Protein AF-A0A9X6XUX0-F1 (afdb_monomer)

Organism: Bacillus cereus (NCBI:txid1396)

Structure (mmCIF, N/CA/C/O backbone):
data_AF-A0A9X6XUX0-F1
#
_entry.id   AF-A0A9X6XUX0-F1
#
loop_
_atom_site.group_PDB
_atom_site.id
_atom_site.type_symbol
_atom_site.label_atom_id
_atom_site.label_alt_id
_atom_site.label_comp_id
_atom_site.label_asym_id
_atom_site.label_entity_id
_atom_site.label_seq_id
_atom_site.pdbx_PDB_ins_code
_atom_site.Cartn_x
_atom_site.Cartn_y
_atom_site.Cartn_z
_atom_site.occupancy
_atom_site.B_iso_or_equiv
_atom_site.auth_seq_id
_atom_site.auth_comp_id
_atom_site.auth_asym_id
_atom_site.auth_atom_id
_atom_site.pdbx_PDB_model_num
ATOM 1 N N . MET A 1 1 ? 3.917 26.702 -9.326 1.00 67.62 1 MET A N 1
ATOM 2 C CA . MET A 1 1 ? 4.196 25.678 -10.354 1.00 67.62 1 MET A CA 1
ATOM 3 C C . MET A 1 1 ? 3.930 24.338 -9.700 1.00 67.62 1 MET A C 1
ATOM 5 O O . MET A 1 1 ? 4.648 23.996 -8.769 1.00 67.62 1 MET A O 1
ATOM 9 N N . THR A 1 2 ? 2.846 23.658 -10.062 1.00 61.88 2 THR A N 1
ATOM 10 C CA . THR A 1 2 ? 2.479 22.408 -9.389 1.00 61.88 2 THR A CA 1
ATOM 11 C C . THR A 1 2 ? 3.188 21.244 -10.058 1.00 61.88 2 THR A C 1
ATOM 13 O O . THR A 1 2 ? 3.095 21.088 -11.272 1.00 61.88 2 THR A O 1
ATOM 16 N N . LYS A 1 3 ? 3.933 20.463 -9.273 1.00 84.38 3 LYS A N 1
ATOM 17 C CA . LYS A 1 3 ? 4.517 19.198 -9.712 1.00 84.38 3 LYS A CA 1
ATOM 18 C C . LYS A 1 3 ? 3.614 18.087 -9.208 1.00 84.38 3 LYS A C 1
ATOM 20 O O . LYS A 1 3 ? 3.495 17.905 -8.000 1.00 84.38 3 LYS A O 1
ATOM 25 N N . TYR A 1 4 ? 2.978 17.390 -10.133 1.00 84.31 4 TYR A N 1
ATOM 26 C CA . TYR A 1 4 ? 2.303 16.136 -9.846 1.00 84.31 4 TYR A CA 1
ATOM 27 C C . TYR A 1 4 ? 3.155 14.996 -10.385 1.00 84.31 4 TYR A C 1
ATOM 29 O O . TYR A 1 4 ? 3.942 15.182 -11.315 1.00 84.31 4 TYR A O 1
ATOM 37 N N . PHE A 1 5 ? 2.988 13.834 -9.776 1.00 84.38 5 PHE A N 1
ATOM 38 C CA . PHE A 1 5 ? 3.486 12.574 -10.285 1.00 84.38 5 PHE A CA 1
ATOM 39 C C . PHE A 1 5 ? 2.283 11.650 -10.428 1.00 84.38 5 PHE A C 1
ATOM 41 O O . PHE A 1 5 ? 1.471 11.552 -9.505 1.00 84.38 5 PHE A O 1
ATOM 48 N N . GLU A 1 6 ? 2.154 11.023 -11.588 1.00 90.44 6 GLU A N 1
ATOM 49 C CA . GLU A 1 6 ? 1.137 10.007 -11.827 1.00 90.44 6 GLU A CA 1
ATOM 50 C C . GLU A 1 6 ? 1.720 8.661 -11.419 1.00 90.44 6 GLU A C 1
ATOM 52 O O . GLU A 1 6 ? 2.809 8.303 -11.852 1.00 90.44 6 GLU A O 1
ATOM 57 N N . LEU A 1 7 ? 1.023 7.952 -10.531 1.00 90.69 7 LEU A N 1
ATOM 58 C CA . LEU A 1 7 ? 1.460 6.637 -10.087 1.00 90.69 7 LEU A CA 1
ATOM 59 C C . LEU A 1 7 ? 1.183 5.609 -11.183 1.00 90.69 7 LEU A C 1
ATOM 61 O O . LEU A 1 7 ? 0.025 5.302 -11.472 1.00 90.69 7 LEU A O 1
ATOM 65 N N . GLU A 1 8 ? 2.243 5.037 -11.733 1.00 94.12 8 GLU A N 1
ATOM 66 C CA . GLU A 1 8 ? 2.194 4.127 -12.863 1.00 94.12 8 GLU A CA 1
ATOM 67 C C . GLU A 1 8 ? 2.363 2.662 -12.452 1.00 94.12 8 GLU A C 1
ATOM 69 O O . GLU A 1 8 ? 2.843 2.286 -11.375 1.00 94.12 8 GLU A O 1
ATOM 74 N N . LYS A 1 9 ? 1.959 1.768 -13.355 1.00 96.00 9 LYS A 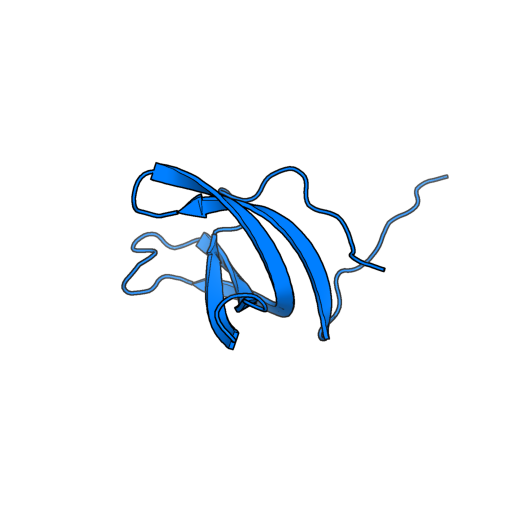N 1
ATOM 75 C CA . LYS A 1 9 ? 2.210 0.336 -13.183 1.00 96.00 9 LYS A CA 1
ATOM 76 C C . LYS A 1 9 ? 3.720 0.077 -13.183 1.00 96.00 9 LYS A C 1
ATOM 78 O O . LYS A 1 9 ? 4.410 0.423 -14.134 1.00 96.00 9 LYS A O 1
ATOM 83 N N . ASN A 1 10 ? 4.178 -0.704 -12.205 1.00 96.12 10 ASN A N 1
ATOM 84 C CA . ASN A 1 10 ? 5.585 -1.002 -11.912 1.00 96.12 10 ASN A CA 1
ATOM 85 C C . ASN A 1 10 ? 6.371 0.112 -11.211 1.00 96.12 10 ASN A C 1
ATOM 87 O O . ASN A 1 10 ? 7.561 -0.094 -10.978 1.00 96.12 10 ASN A O 1
ATOM 91 N N . ASP A 1 11 ? 5.740 1.207 -10.794 1.00 96.75 11 ASP A N 1
ATOM 92 C CA . ASP A 1 11 ? 6.393 2.089 -9.833 1.00 96.75 11 ASP A CA 1
ATOM 93 C C . ASP A 1 11 ? 6.598 1.361 -8.509 1.00 96.75 11 ASP A C 1
ATOM 95 O O . ASP A 1 11 ? 5.768 0.549 -8.080 1.00 96.75 11 ASP A O 1
ATOM 99 N N . VAL A 1 12 ? 7.719 1.647 -7.858 1.00 97.81 12 VAL A N 1
ATOM 100 C CA . VAL A 1 12 ? 7.982 1.175 -6.504 1.00 97.81 12 VAL A CA 1
ATOM 101 C C . VAL A 1 12 ? 7.659 2.309 -5.551 1.00 97.81 12 VAL A C 1
ATOM 103 O O . VAL A 1 12 ? 8.168 3.417 -5.697 1.00 97.81 12 VAL A O 1
ATOM 106 N N . ILE A 1 13 ? 6.822 2.029 -4.560 1.00 97.62 13 ILE A N 1
ATOM 107 C CA . ILE A 1 13 ? 6.479 2.993 -3.518 1.00 97.62 13 ILE A CA 1
ATOM 108 C C . ILE A 1 13 ? 6.773 2.435 -2.137 1.00 97.62 13 ILE A C 1
ATOM 110 O O . ILE A 1 13 ? 6.721 1.225 -1.906 1.00 97.62 13 ILE A O 1
ATOM 114 N N . GLU A 1 14 ? 7.039 3.345 -1.214 1.00 97.56 14 GLU A N 1
ATOM 115 C CA . GLU A 1 14 ? 7.123 3.081 0.213 1.00 97.56 14 GLU A CA 1
ATOM 116 C C . GLU A 1 14 ? 6.031 3.858 0.946 1.00 97.56 14 GLU A C 1
ATOM 118 O O . GLU A 1 14 ? 5.722 4.993 0.584 1.00 97.56 14 GLU A O 1
ATOM 123 N N . PHE A 1 15 ? 5.436 3.247 1.966 1.00 97.31 15 PHE A N 1
ATOM 124 C CA . PHE A 1 15 ? 4.358 3.854 2.746 1.00 97.31 15 PHE A CA 1
ATOM 125 C C . PHE A 1 15 ? 4.252 3.224 4.135 1.00 97.31 15 PHE A C 1
ATOM 127 O O . PHE A 1 15 ? 4.640 2.071 4.340 1.00 97.31 15 PHE A O 1
ATOM 134 N N . ASP A 1 16 ? 3.708 3.977 5.083 1.00 97.44 16 ASP A N 1
ATOM 135 C CA . ASP A 1 16 ? 3.241 3.443 6.357 1.00 97.44 16 ASP A CA 1
ATOM 136 C C . ASP A 1 16 ? 1.838 2.851 6.164 1.00 97.44 16 ASP A C 1
ATOM 138 O O . ASP A 1 16 ? 1.024 3.382 5.406 1.00 97.44 16 ASP A O 1
ATOM 142 N N . TYR A 1 17 ? 1.555 1.729 6.823 1.00 95.62 17 TYR A N 1
ATOM 143 C CA . TYR A 1 17 ? 0.293 1.012 6.669 1.00 95.62 17 TYR A CA 1
ATOM 144 C C . TYR A 1 17 ? -0.187 0.416 7.986 1.00 95.62 17 TYR A C 1
ATOM 146 O O . TYR A 1 17 ? 0.597 -0.201 8.717 1.00 95.62 17 TYR A O 1
ATOM 154 N N . ILE A 1 18 ? -1.487 0.543 8.252 1.00 91.06 18 ILE A N 1
ATOM 155 C CA . ILE A 1 18 ? -2.160 -0.151 9.354 1.00 91.06 18 ILE A CA 1
ATOM 156 C C . ILE A 1 18 ? -2.835 -1.399 8.793 1.00 91.06 18 ILE A C 1
ATOM 158 O O . ILE A 1 18 ? -3.724 -1.321 7.948 1.00 91.06 18 ILE A O 1
ATOM 162 N N . ASN A 1 19 ? -2.403 -2.580 9.234 1.00 84.75 19 ASN A N 1
ATOM 163 C CA . ASN A 1 19 ? -3.038 -3.820 8.793 1.00 84.75 19 ASN A CA 1
ATOM 164 C C . ASN A 1 19 ? -4.388 -4.055 9.501 1.00 84.75 19 ASN A C 1
ATOM 166 O O . ASN A 1 19 ? -4.736 -3.387 10.472 1.00 84.75 19 ASN A O 1
ATOM 170 N N . TRP A 1 20 ? -5.133 -5.070 9.055 1.00 80.50 20 TRP 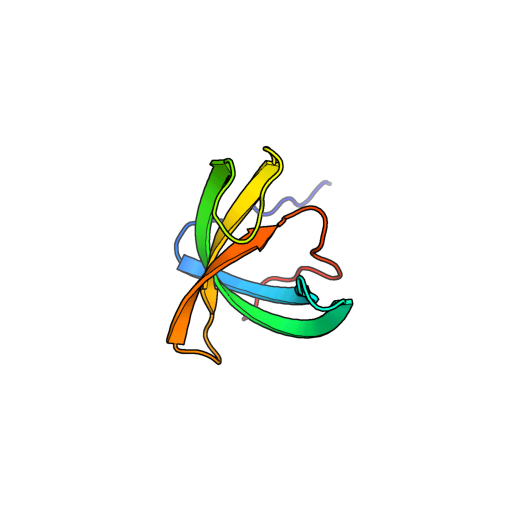A N 1
ATOM 171 C CA . TRP A 1 20 ? -6.425 -5.440 9.650 1.00 80.50 20 TRP A CA 1
ATOM 172 C C . TRP A 1 20 ? -6.341 -5.866 11.130 1.00 80.50 20 TRP A C 1
ATOM 174 O O . TRP A 1 20 ? -7.363 -5.921 11.806 1.00 80.50 20 TRP A O 1
ATOM 184 N N . LYS A 1 21 ? -5.138 -6.160 11.646 1.00 85.94 21 LYS A N 1
ATOM 185 C CA . LYS A 1 21 ? -4.881 -6.446 13.067 1.00 85.94 21 LYS A CA 1
ATOM 186 C C . LYS A 1 21 ? -4.581 -5.182 13.887 1.00 85.94 21 LYS A C 1
ATOM 188 O O . LYS A 1 21 ? -4.335 -5.291 15.083 1.00 85.94 21 LYS A O 1
ATOM 193 N N . GLY A 1 22 ? -4.574 -4.001 13.265 1.00 86.31 22 GLY A N 1
ATOM 194 C CA . GLY A 1 22 ? -4.228 -2.728 13.902 1.00 86.31 22 GLY A CA 1
ATOM 195 C C . GLY A 1 22 ? -2.722 -2.478 14.040 1.00 86.31 22 GLY A C 1
ATOM 196 O O . GLY A 1 22 ? -2.318 -1.504 14.673 1.00 86.31 22 GLY A O 1
ATOM 197 N N . GLU A 1 23 ? -1.873 -3.329 13.461 1.00 89.44 23 GLU A N 1
ATOM 198 C CA . GLU A 1 23 ? -0.420 -3.173 13.542 1.00 89.44 23 G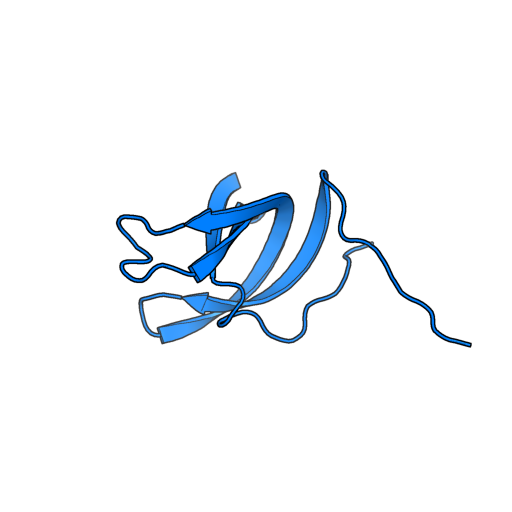LU A CA 1
ATOM 199 C C . GLU A 1 23 ? 0.064 -2.191 12.474 1.00 89.44 23 GLU A C 1
ATOM 201 O O . GLU A 1 23 ? -0.212 -2.358 11.281 1.00 89.44 23 GLU A O 1
ATOM 206 N N . LYS A 1 24 ? 0.830 -1.188 12.911 1.00 91.69 24 LYS A N 1
ATOM 207 C CA . LYS A 1 24 ? 1.503 -0.237 12.025 1.00 91.69 24 LYS A CA 1
ATOM 208 C C . LYS A 1 24 ? 2.815 -0.821 11.519 1.00 91.69 24 LYS A C 1
ATOM 210 O O . LYS A 1 24 ? 3.586 -1.386 12.292 1.00 91.69 24 LYS A O 1
ATOM 215 N N . GLY A 1 25 ? 3.115 -0.622 10.244 1.00 93.44 25 GLY A N 1
ATOM 216 C CA . GLY A 1 25 ? 4.438 -0.915 9.710 1.00 93.44 25 GLY A CA 1
ATOM 217 C C . GLY A 1 25 ? 4.699 -0.230 8.380 1.00 93.44 25 GLY A C 1
ATOM 218 O O . GLY A 1 25 ? 3.771 0.192 7.698 1.00 93.44 25 GLY A O 1
ATOM 219 N N . LYS A 1 26 ? 5.977 -0.160 8.011 1.00 95.94 26 LYS A N 1
ATOM 220 C CA . LYS A 1 26 ? 6.404 0.296 6.688 1.00 95.94 26 LYS A CA 1
ATOM 221 C C . LYS A 1 26 ? 6.205 -0.811 5.665 1.00 95.94 26 LYS A C 1
ATOM 223 O O . LYS A 1 26 ? 6.310 -1.992 5.999 1.00 95.94 26 LYS A O 1
ATOM 228 N N . ARG A 1 27 ? 5.885 -0.435 4.436 1.00 96.44 27 ARG A N 1
ATOM 229 C CA . ARG A 1 27 ? 5.773 -1.335 3.291 1.00 96.44 27 ARG A CA 1
ATOM 230 C C . ARG A 1 27 ? 6.538 -0.760 2.122 1.00 96.44 27 ARG A C 1
ATOM 232 O O . ARG A 1 27 ? 6.542 0.451 1.929 1.00 96.44 27 ARG A O 1
ATOM 239 N N . LYS A 1 28 ? 7.125 -1.656 1.334 1.00 97.69 28 LYS A N 1
ATOM 240 C CA . LYS A 1 28 ? 7.665 -1.378 0.007 1.00 97.69 28 LYS A CA 1
ATOM 241 C C . LYS A 1 28 ? 6.916 -2.243 -0.995 1.00 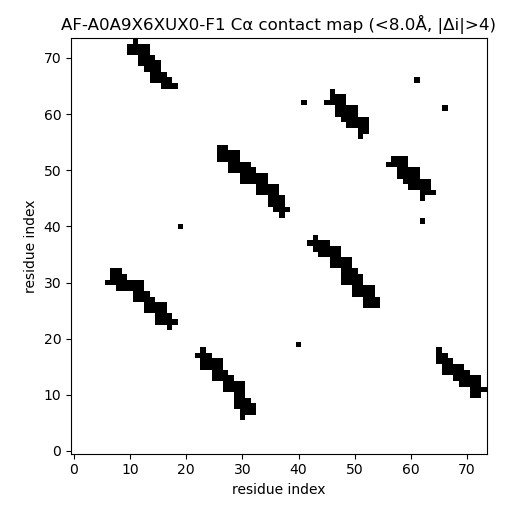97.69 28 LYS A C 1
ATOM 243 O O . LYS A 1 28 ? 6.874 -3.465 -0.837 1.00 97.69 28 LYS A O 1
ATOM 248 N N . ALA A 1 29 ? 6.281 -1.626 -1.985 1.00 97.94 29 ALA A N 1
ATOM 249 C CA . ALA A 1 29 ? 5.408 -2.344 -2.903 1.00 97.94 29 ALA A CA 1
ATOM 250 C C . ALA A 1 29 ? 5.585 -1.906 -4.357 1.00 97.94 29 ALA A C 1
ATOM 252 O O . ALA A 1 29 ? 5.739 -0.722 -4.649 1.00 97.94 29 ALA A O 1
ATOM 253 N N . LEU A 1 30 ? 5.508 -2.880 -5.264 1.00 98.12 30 LEU A N 1
ATOM 254 C CA . LEU A 1 30 ? 5.539 -2.676 -6.708 1.00 98.12 30 LEU A CA 1
ATOM 255 C C . LEU A 1 30 ? 4.110 -2.568 -7.251 1.00 98.12 30 LEU A C 1
ATOM 257 O O . LEU A 1 30 ? 3.348 -3.543 -7.230 1.00 98.12 30 LEU A O 1
ATOM 261 N N . VAL A 1 31 ? 3.749 -1.395 -7.758 1.00 98.06 31 VAL A N 1
ATOM 262 C CA . VAL A 1 31 ? 2.383 -1.049 -8.158 1.00 98.06 31 VAL A CA 1
ATOM 263 C C . VAL A 1 31 ? 1.896 -1.922 -9.316 1.00 98.06 31 VAL A C 1
ATOM 265 O O . VAL A 1 31 ? 2.605 -2.210 -10.290 1.00 98.06 31 VAL A O 1
ATOM 268 N N . ARG A 1 32 ? 0.638 -2.365 -9.218 1.00 98.06 32 ARG A N 1
ATOM 269 C CA . ARG A 1 32 ? -0.091 -3.047 -10.299 1.00 98.06 32 ARG A CA 1
ATOM 270 C C . ARG A 1 32 ? -1.335 -2.284 -10.748 1.00 98.06 32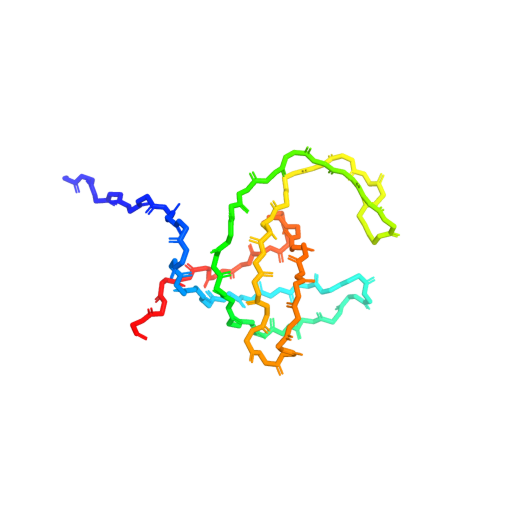 ARG A C 1
ATOM 272 O O . ARG A 1 32 ? -1.806 -2.552 -11.851 1.00 98.06 32 ARG A O 1
ATOM 279 N N . GLY A 1 33 ? -1.834 -1.367 -9.924 1.00 97.62 33 GLY A N 1
ATOM 280 C CA . GLY A 1 33 ? -2.934 -0.453 -10.228 1.00 97.62 33 GLY A CA 1
ATOM 281 C C . GLY A 1 33 ? -3.840 -0.222 -9.020 1.00 97.62 33 GLY A C 1
ATOM 282 O O . GLY A 1 33 ? -3.695 -0.876 -7.986 1.00 97.62 33 GLY A O 1
ATOM 283 N N . VAL A 1 34 ? -4.801 0.686 -9.171 1.00 97.62 34 VAL A N 1
ATOM 284 C CA . VAL A 1 34 ? -5.849 0.952 -8.176 1.00 97.62 34 VAL A CA 1
ATOM 285 C C . VAL A 1 34 ? -7.161 0.334 -8.647 1.00 97.62 34 VAL A C 1
ATOM 287 O O . VAL A 1 34 ? -7.493 0.388 -9.830 1.00 97.62 34 VAL A O 1
ATOM 290 N N . VAL A 1 35 ? -7.908 -0.266 -7.723 1.00 97.38 35 VAL A N 1
ATOM 291 C CA . VAL A 1 35 ? -9.220 -0.864 -7.996 1.00 97.38 35 VAL A CA 1
ATOM 292 C C . VAL A 1 35 ? -10.253 -0.385 -6.980 1.00 97.38 35 VAL A C 1
ATOM 294 O O . VAL A 1 35 ? -9.929 -0.175 -5.815 1.00 97.38 35 VAL A O 1
ATOM 297 N N . TRP A 1 36 ? -11.505 -0.237 -7.411 1.00 98.19 36 TRP A N 1
ATOM 298 C CA . TRP A 1 36 ? -12.656 -0.048 -6.525 1.00 98.19 36 TRP A CA 1
ATOM 299 C C . TRP A 1 36 ? -13.258 -1.418 -6.207 1.00 98.19 36 TRP A C 1
ATOM 301 O O . TRP A 1 36 ? -13.764 -2.090 -7.107 1.00 98.19 36 TRP A O 1
ATOM 311 N N . GLY A 1 37 ? -13.171 -1.869 -4.955 1.00 97.44 37 GLY A N 1
ATOM 312 C CA . GLY A 1 37 ? -13.498 -3.252 -4.613 1.00 97.44 37 GLY A CA 1
ATOM 313 C C . GLY A 1 37 ? -13.657 -3.526 -3.123 1.00 97.44 37 GLY A C 1
ATOM 314 O O . GLY A 1 37 ? -13.404 -2.675 -2.275 1.00 97.44 37 GLY A O 1
ATOM 315 N N . SER A 1 38 ? -14.049 -4.760 -2.835 1.00 97.00 38 SER A N 1
ATOM 316 C CA . SER A 1 38 ? -14.064 -5.386 -1.514 1.00 97.00 38 SER A CA 1
ATOM 317 C C . SER A 1 38 ? -13.586 -6.836 -1.656 1.00 97.00 38 SER A C 1
ATOM 319 O O . SER A 1 38 ? -13.625 -7.411 -2.747 1.00 97.00 38 SER A O 1
ATOM 321 N N . ASN A 1 39 ? -13.060 -7.423 -0.583 1.00 93.56 39 ASN A N 1
ATOM 322 C CA . ASN A 1 39 ? -12.600 -8.812 -0.561 1.00 93.56 39 ASN A CA 1
ATOM 323 C C . ASN A 1 39 ? -12.703 -9.414 0.853 1.00 93.56 39 ASN A C 1
ATOM 325 O O . ASN A 1 39 ? -13.317 -8.844 1.754 1.00 93.56 39 ASN A O 1
ATOM 329 N N . GLU A 1 40 ? -12.122 -10.596 1.064 1.00 93.38 40 GLU A N 1
ATOM 330 C CA . GLU A 1 40 ? -12.203 -11.287 2.352 1.00 93.38 40 GLU A CA 1
ATOM 331 C C . GLU A 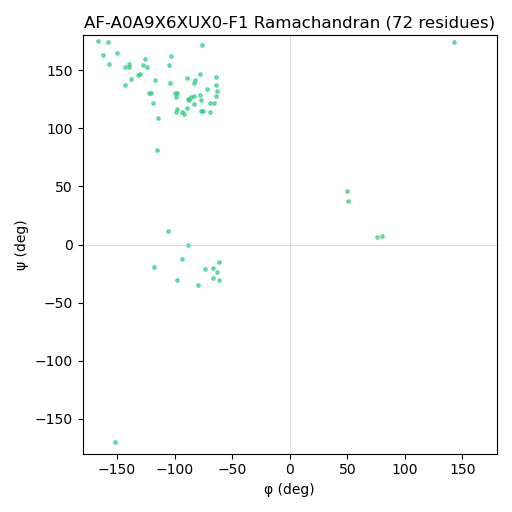1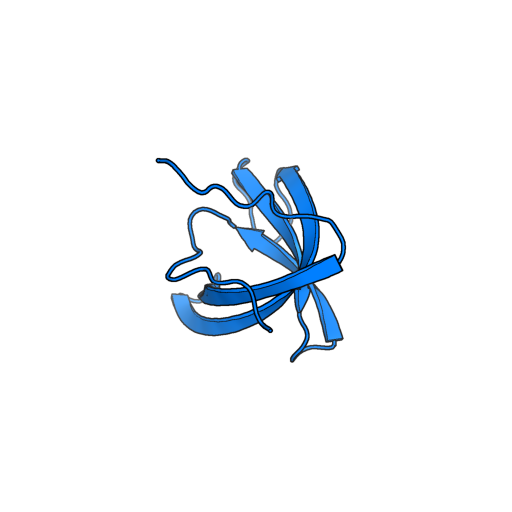 40 ? -11.537 -10.534 3.522 1.00 93.38 40 GLU A C 1
ATOM 333 O O . GLU A 1 40 ? -11.952 -10.733 4.662 1.00 93.38 40 GLU A O 1
ATOM 338 N N . TRP A 1 41 ? -10.578 -9.648 3.238 1.00 89.81 41 TRP A N 1
ATOM 339 C CA . TRP A 1 41 ? -9.856 -8.815 4.209 1.00 89.81 41 TRP A CA 1
ATOM 340 C C . TRP A 1 41 ? -10.434 -7.394 4.304 1.00 89.81 41 TRP A C 1
ATOM 342 O O . TRP A 1 41 ? -10.423 -6.793 5.372 1.00 89.81 41 TRP A O 1
ATOM 352 N N . HIS A 1 42 ? -10.986 -6.886 3.201 1.00 91.31 42 HIS A N 1
ATOM 353 C CA . HIS A 1 42 ? -11.581 -5.556 3.055 1.00 91.31 42 HIS A CA 1
ATOM 354 C C . HIS A 1 42 ? -13.076 -5.693 2.778 1.00 91.31 42 HIS A C 1
ATOM 356 O O . HIS A 1 42 ? -13.501 -5.673 1.624 1.00 91.31 42 HIS A O 1
ATOM 362 N N . LYS A 1 43 ? -13.877 -5.893 3.830 1.00 94.38 43 LYS A N 1
ATOM 363 C CA . LYS A 1 43 ? -15.315 -6.205 3.701 1.00 94.38 43 LYS A CA 1
ATOM 364 C C . LYS A 1 43 ? -16.141 -5.062 3.117 1.00 94.38 43 LYS A C 1
ATOM 366 O O . LYS A 1 43 ? -17.159 -5.307 2.479 1.00 94.38 43 LYS A O 1
ATOM 371 N N . GLU A 1 44 ? -15.703 -3.830 3.333 1.00 95.44 44 GLU A N 1
ATOM 372 C CA . GLU A 1 44 ? -16.347 -2.639 2.792 1.00 95.44 44 GLU A CA 1
ATOM 373 C C . GLU A 1 44 ? -15.777 -2.286 1.421 1.00 95.44 44 GLU A C 1
ATOM 375 O O . GLU A 1 44 ? -14.571 -2.405 1.180 1.00 95.44 44 GLU A O 1
ATOM 380 N N . GLN A 1 45 ? -16.656 -1.808 0.543 1.00 97.81 45 GLN A N 1
ATOM 381 C CA . GLN A 1 45 ? -16.285 -1.307 -0.771 1.00 97.81 45 GLN A CA 1
ATOM 382 C C . GLN A 1 45 ? -15.430 -0.039 -0.636 1.00 97.81 45 GLN A C 1
ATOM 384 O O . GLN A 1 45 ? -15.865 0.945 -0.039 1.00 97.81 45 GLN A O 1
ATOM 389 N N . GLN A 1 46 ? -14.218 -0.056 -1.190 1.00 97.75 46 GLN A N 1
ATOM 390 C CA . GLN A 1 46 ? -13.263 1.050 -1.086 1.00 97.75 46 GLN A CA 1
ATOM 391 C C . GLN A 1 46 ? -12.216 1.012 -2.209 1.00 97.75 46 GLN A C 1
ATOM 393 O O . GLN A 1 46 ? -12.158 0.066 -2.9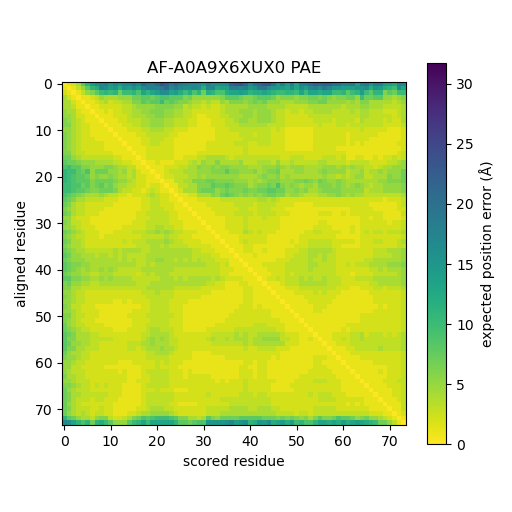99 1.00 97.75 46 GLN A O 1
ATOM 398 N N . PHE A 1 47 ? -11.362 2.036 -2.280 1.00 98.00 47 PHE A N 1
ATOM 399 C CA . PHE A 1 47 ? -10.196 2.003 -3.158 1.00 98.00 47 PHE A CA 1
ATOM 400 C C . PHE A 1 47 ? -9.077 1.153 -2.554 1.00 98.00 47 PHE A C 1
ATOM 402 O O . PHE A 1 47 ? -8.652 1.368 -1.416 1.00 98.00 47 PHE A O 1
ATOM 409 N N . LEU A 1 48 ? -8.578 0.214 -3.354 1.00 97.81 48 LEU A N 1
ATOM 410 C CA . LEU A 1 48 ? -7.491 -0.687 -3.006 1.00 97.81 48 LEU A CA 1
ATOM 411 C C . LEU A 1 48 ? -6.331 -0.499 -3.986 1.00 97.81 48 LEU A C 1
ATOM 413 O O . LEU A 1 48 ? -6.518 -0.577 -5.202 1.00 97.81 48 LEU A O 1
ATOM 417 N N . LEU A 1 49 ? -5.120 -0.329 -3.464 1.00 97.75 49 LEU A N 1
ATOM 418 C CA . LEU A 1 49 ? -3.896 -0.500 -4.232 1.00 97.75 49 LEU A CA 1
ATOM 419 C C . LEU A 1 49 ? -3.623 -1.994 -4.391 1.00 97.75 49 LEU A C 1
ATOM 421 O O . LEU A 1 49 ? -3.307 -2.681 -3.419 1.00 97.75 49 LEU A O 1
ATOM 425 N N . ARG A 1 50 ? -3.682 -2.490 -5.626 1.00 98.06 50 ARG A N 1
ATOM 426 C CA . ARG A 1 50 ? -3.136 -3.800 -5.975 1.00 98.06 50 ARG A CA 1
ATOM 427 C C . ARG A 1 50 ? -1.641 -3.636 -6.233 1.00 98.06 50 ARG A C 1
ATOM 429 O O . ARG A 1 50 ? -1.245 -2.899 -7.137 1.00 98.06 50 ARG A O 1
ATOM 436 N N . ALA A 1 51 ? -0.810 -4.348 -5.483 1.00 98.12 51 ALA A N 1
ATOM 437 C CA . ALA A 1 51 ? 0.643 -4.293 -5.623 1.00 98.12 51 ALA A CA 1
ATOM 438 C C . ALA A 1 51 ? 1.298 -5.623 -5.228 1.00 98.12 51 ALA A C 1
ATOM 440 O O . ALA A 1 51 ? 0.663 -6.476 -4.611 1.00 98.12 51 ALA A O 1
ATOM 441 N N . ILE A 1 52 ? 2.564 -5.808 -5.599 1.00 98.31 52 ILE A N 1
ATOM 442 C CA . ILE A 1 52 ? 3.401 -6.871 -5.031 1.00 98.31 52 ILE A CA 1
ATOM 443 C C . ILE A 1 52 ? 4.081 -6.294 -3.794 1.00 98.31 52 ILE A C 1
ATOM 445 O O . ILE A 1 52 ? 4.840 -5.336 -3.916 1.00 98.31 52 ILE A O 1
ATOM 449 N N . ASP A 1 53 ? 3.805 -6.860 -2.623 1.00 97.25 53 ASP A N 1
ATOM 450 C CA . ASP A 1 53 ? 4.546 -6.565 -1.396 1.00 97.25 53 ASP A CA 1
ATOM 451 C C . ASP A 1 53 ? 5.955 -7.149 -1.541 1.00 97.25 53 ASP A C 1
ATOM 453 O O . ASP A 1 53 ? 6.111 -8.366 -1.656 1.00 97.25 53 ASP A O 1
ATOM 457 N N . MET A 1 54 ? 6.975 -6.293 -1.595 1.00 96.81 54 MET A N 1
ATOM 458 C CA . MET A 1 54 ? 8.343 -6.718 -1.898 1.00 96.81 54 MET A CA 1
ATOM 459 C C . MET A 1 54 ? 9.008 -7.457 -0.732 1.00 96.81 54 MET A C 1
ATOM 461 O O . MET A 1 54 ? 9.938 -8.224 -0.963 1.00 96.81 54 MET A O 1
ATOM 465 N N . GLU A 1 55 ? 8.532 -7.274 0.502 1.00 93.31 55 GLU A N 1
ATOM 466 C CA . GLU A 1 55 ? 9.044 -8.011 1.663 1.00 93.31 55 GLU A CA 1
ATOM 467 C C . GLU A 1 55 ? 8.449 -9.418 1.738 1.00 93.31 55 GLU A C 1
ATOM 469 O O . GLU A 1 55 ? 9.109 -10.363 2.171 1.00 93.31 55 G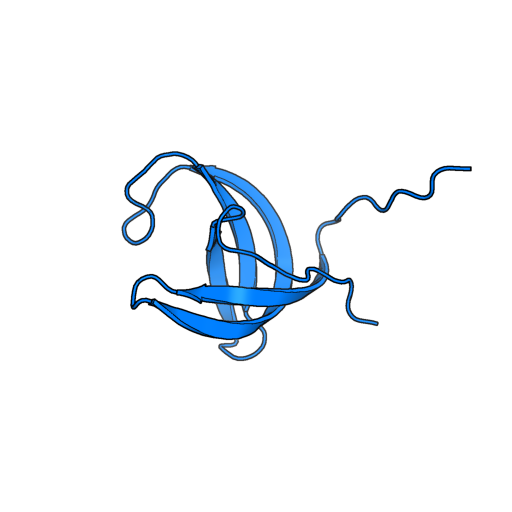LU A O 1
ATOM 474 N N . LYS A 1 56 ? 7.181 -9.564 1.340 1.00 92.50 56 LYS A N 1
ATOM 475 C CA . LYS A 1 56 ? 6.464 -10.849 1.359 1.00 92.50 56 LYS A CA 1
ATOM 476 C C . LYS A 1 56 ? 6.525 -11.601 0.032 1.00 92.50 56 LYS A C 1
ATOM 478 O O . LYS A 1 56 ? 6.175 -12.777 0.007 1.00 92.50 56 LYS A O 1
ATOM 483 N N . ASN A 1 57 ? 6.972 -10.938 -1.034 1.00 94.88 57 ASN A N 1
ATOM 484 C CA . ASN A 1 57 ? 6.983 -11.426 -2.412 1.00 94.88 57 ASN A CA 1
ATOM 485 C C . ASN A 1 57 ? 5.623 -12.002 -2.848 1.00 94.88 57 ASN A C 1
ATOM 487 O O . ASN A 1 57 ? 5.535 -13.093 -3.408 1.00 94.88 57 ASN A O 1
ATOM 491 N N . ASP A 1 58 ? 4.550 -11.271 -2.540 1.00 96.75 58 ASP A N 1
ATOM 492 C CA . ASP A 1 58 ? 3.174 -11.729 -2.731 1.00 96.75 58 ASP A CA 1
ATOM 493 C C . ASP A 1 58 ? 2.264 -10.581 -3.188 1.00 96.75 58 ASP A C 1
ATOM 495 O O . ASP A 1 58 ? 2.514 -9.410 -2.890 1.00 96.75 58 ASP A O 1
ATOM 499 N N . VAL A 1 59 ? 1.196 -10.905 -3.917 1.00 97.06 59 VAL A N 1
ATOM 500 C CA . VAL A 1 59 ? 0.217 -9.913 -4.373 1.00 97.06 59 VAL A CA 1
ATOM 501 C C . VAL A 1 59 ? -0.692 -9.536 -3.210 1.00 97.06 59 VAL A C 1
ATOM 503 O O . VAL A 1 59 ? -1.360 -10.377 -2.612 1.00 97.06 59 VAL A O 1
ATOM 506 N N . ARG A 1 60 ? -0.761 -8.240 -2.909 1.00 96.50 60 ARG A N 1
ATOM 507 C CA . ARG A 1 60 ? -1.575 -7.689 -1.827 1.00 96.50 60 ARG A CA 1
ATOM 508 C C . ARG A 1 60 ? -2.476 -6.571 -2.333 1.00 96.50 60 ARG A C 1
ATOM 510 O O . ARG A 1 60 ? -2.200 -5.911 -3.336 1.00 96.50 60 ARG A O 1
ATOM 517 N N . TYR A 1 61 ? -3.571 -6.395 -1.604 1.00 97.00 61 TYR A N 1
ATOM 518 C CA . TYR A 1 61 ? -4.513 -5.301 -1.770 1.00 97.00 61 TYR A CA 1
ATOM 519 C C . TYR A 1 61 ? -4.442 -4.443 -0.511 1.00 97.00 61 TYR A C 1
ATOM 521 O O . TYR A 1 61 ? -4.861 -4.889 0.558 1.00 97.00 61 TYR A O 1
ATOM 529 N N . PHE A 1 62 ? -3.879 -3.247 -0.631 1.00 96.44 62 PHE A N 1
ATOM 530 C CA . PHE A 1 62 ? -3.758 -2.289 0.466 1.00 96.44 62 PHE A CA 1
ATOM 531 C C . PHE A 1 62 ? -4.896 -1.279 0.370 1.00 96.44 62 PHE A C 1
ATOM 533 O O . PHE A 1 62 ? -5.139 -0.731 -0.703 1.00 96.44 62 PHE A O 1
ATOM 540 N N . ALA A 1 63 ? -5.610 -1.044 1.465 1.00 96.38 63 ALA A N 1
ATOM 541 C CA . ALA A 1 63 ? -6.648 -0.026 1.505 1.00 96.38 63 ALA A CA 1
ATOM 542 C C . ALA A 1 63 ? -6.009 1.362 1.429 1.00 96.38 63 ALA A C 1
ATOM 544 O O . ALA A 1 63 ? -5.205 1.715 2.287 1.00 96.38 63 ALA A O 1
ATOM 545 N N . LEU A 1 64 ? -6.369 2.164 0.420 1.00 95.94 64 LEU A N 1
ATOM 546 C CA . LEU A 1 64 ? -5.760 3.491 0.245 1.00 95.94 64 LEU A CA 1
ATOM 547 C C . LEU A 1 64 ? -6.016 4.413 1.443 1.00 95.94 64 LEU A C 1
ATOM 549 O O . LEU A 1 64 ? -5.183 5.255 1.751 1.00 95.94 64 LEU A O 1
ATOM 553 N N . LYS A 1 65 ? -7.151 4.235 2.130 1.00 94.81 65 LYS A N 1
ATOM 554 C CA . LYS A 1 65 ? -7.509 5.008 3.329 1.00 94.81 65 LYS A CA 1
ATOM 555 C C . LYS A 1 65 ? -6.595 4.742 4.533 1.00 94.81 65 LYS A C 1
ATOM 557 O O . LYS A 1 65 ? -6.568 5.562 5.440 1.00 94.81 65 LYS A O 1
ATOM 562 N N . ASP A 1 66 ? -5.887 3.611 4.533 1.00 94.69 66 ASP A N 1
ATOM 563 C CA . ASP A 1 66 ? -5.022 3.163 5.631 1.00 94.69 66 ASP A CA 1
ATOM 564 C C . ASP A 1 66 ? -3.526 3.339 5.295 1.00 94.69 66 ASP A C 1
ATOM 566 O O . ASP A 1 66 ? -2.663 2.788 5.984 1.00 94.69 66 ASP A O 1
ATOM 570 N N . MET A 1 67 ? -3.214 4.061 4.209 1.00 95.62 67 MET A N 1
ATOM 571 C CA . MET A 1 67 ? -1.853 4.387 3.782 1.00 95.62 67 MET A CA 1
ATOM 572 C C . MET A 1 67 ? -1.473 5.806 4.205 1.00 95.62 67 MET A C 1
ATOM 574 O O . MET A 1 67 ? -2.170 6.762 3.874 1.00 95.62 67 MET A O 1
ATOM 578 N N . ASP A 1 68 ? -0.306 5.938 4.830 1.00 96.25 68 ASP A N 1
ATOM 579 C CA . ASP A 1 68 ? 0.283 7.214 5.238 1.00 96.25 68 ASP A CA 1
ATOM 580 C C . ASP A 1 68 ? 1.710 7.365 4.682 1.00 96.25 68 ASP A C 1
ATOM 582 O O . ASP A 1 68 ? 2.372 6.383 4.337 1.00 96.25 68 ASP A O 1
ATOM 586 N N . ASN A 1 69 ? 2.209 8.606 4.606 1.00 95.81 69 ASN A N 1
ATOM 587 C CA . ASN A 1 69 ? 3.594 8.933 4.221 1.00 95.81 69 ASN A CA 1
ATOM 588 C C . ASN A 1 69 ? 4.069 8.274 2.910 1.00 95.81 69 ASN A C 1
ATOM 590 O O . ASN A 1 69 ? 5.225 7.861 2.788 1.00 95.81 69 ASN A O 1
ATOM 594 N N . VAL A 1 70 ? 3.167 8.169 1.931 1.00 95.12 70 VAL A N 1
ATOM 595 C CA . VAL A 1 70 ? 3.447 7.535 0.640 1.00 95.12 70 VAL A CA 1
ATOM 596 C C . VAL A 1 70 ? 4.520 8.318 -0.114 1.00 95.12 70 VAL A C 1
ATOM 598 O O . VAL A 1 70 ? 4.395 9.526 -0.319 1.00 95.12 70 VAL A O 1
ATOM 601 N N . LYS A 1 71 ? 5.562 7.621 -0.562 1.00 94.75 71 LYS A N 1
ATOM 602 C CA . LYS A 1 71 ? 6.640 8.173 -1.389 1.00 94.75 71 LYS A CA 1
ATOM 603 C C . LYS A 1 71 ? 7.051 7.180 -2.471 1.00 94.75 71 LYS A C 1
ATOM 605 O O . LYS A 1 71 ? 6.934 5.970 -2.295 1.00 94.75 71 LYS A O 1
ATOM 610 N N . ILE A 1 72 ? 7.567 7.698 -3.576 1.00 93.56 72 ILE A N 1
ATOM 611 C CA . ILE A 1 72 ? 8.207 6.885 -4.613 1.00 93.56 72 ILE A CA 1
ATOM 612 C C . ILE A 1 72 ? 9.553 6.405 -4.059 1.00 93.56 72 ILE A C 1
ATOM 614 O O . ILE A 1 72 ? 10.277 7.183 -3.435 1.00 93.56 72 ILE A O 1
ATOM 618 N N . SER A 1 73 ? 9.859 5.124 -4.235 1.00 90.50 73 SER A N 1
ATOM 619 C CA . SER A 1 73 ? 11.198 4.596 -3.989 1.00 90.50 73 SER A CA 1
ATOM 620 C C . SER A 1 73 ? 12.024 4.802 -5.246 1.00 90.50 73 SER A C 1
ATOM 622 O O . SER A 1 73 ? 11.622 4.355 -6.319 1.00 90.50 73 SER A O 1
ATOM 624 N N . GLU A 1 74 ? 13.183 5.429 -5.079 1.00 72.88 74 GLU A N 1
ATOM 625 C CA . GLU A 1 74 ? 14.274 5.367 -6.057 1.00 72.88 74 GLU A CA 1
ATOM 626 C C . GLU A 1 74 ? 14.828 3.936 -6.174 1.00 72.88 74 GLU A C 1
ATOM 628 O O . GLU A 1 74 ? 14.651 3.142 -5.206 1.00 72.88 74 GLU A O 1
#

Sequence (74 aa):
MTKYFELEKNDVIEFDYINWKGEKGKRKALVRGVVWGSNEWHKEQQFLLRAIDMEKNDVRYFALKDMDNVKISE

Nearest PDB structures (foldseek):
  5ilb-assembly1_A  TM=4.592E-01  e=1.600E-01  Arabidopsis thaliana
  4x2w-assembly1_A  TM=4.812E-01  e=4.054E-01  Murine norovirus 1
  4ash-assembly2_B  TM=4.863E-01  e=1.027E+00  Murine norovirus 1
  2lnc-assembly1_A  TM=4.047E-01  e=6.631E-01  Norovirus Hu/1968/US
  6w5j-assembly1_A  TM=5.051E-01  e=1.775E+00  Norovirus Hu/1968/US

pLDDT: mean 93.47, std 6.76, range [61.88, 98.31]

Secondary structure (DSSP, 8-state):
--------TT-EEEEEEE-TTS-EEEEEEEEEEEEEE--SS--S-EEEEEEEETTTTEEEEEEGGGEEEEEE--

Radius of gyration: 12.3 Å; Cα contacts (8 Å, |Δi|>4): 147; chains: 1; bounding box: 31×37×27 Å

Mean predicted aligned error: 3.27 Å

Foldseek 3Di:
DDDDDDDDQQFWKKWWFQALVRDIDIWIWGFHDWDQDADPRRNDTAIWTFTQGPVVRHTDTGGPVGTHPMDTDD

Solvent-accessible surface area (backbone atoms only — not comparable to full-atom values): 4464 Å² total; per-residue (Å²): 135,90,84,83,80,82,92,49,73,67,40,40,34,32,29,38,36,54,47,99,86,70,51,75,43,80,48,47,31,36,33,66,46,77,44,82,46,60,49,99,87,42,77,60,79,40,56,25,39,35,23,34,32,65,88,74,73,40,83,43,76,44,53,56,92,46,52,40,83,72,40,78,52,131